Protein AF-G7N1M1-F1 (afdb_monomer_lite)

Structure (mmCIF, N/CA/C/O backbone):
data_AF-G7N1M1-F1
#
_entry.id   AF-G7N1M1-F1
#
loop_
_atom_site.group_PDB
_atom_site.id
_atom_site.type_symbol
_atom_site.label_atom_id
_atom_site.label_alt_id
_atom_site.label_comp_id
_atom_site.label_asym_id
_atom_site.label_entity_id
_atom_site.label_seq_id
_atom_site.pdbx_PDB_ins_code
_atom_site.Cartn_x
_atom_site.Cartn_y
_atom_site.Cartn_z
_atom_site.occupancy
_atom_site.B_iso_or_equiv
_atom_site.auth_seq_id
_atom_site.auth_comp_id
_atom_site.auth_asym_id
_atom_site.auth_atom_id
_atom_site.pdbx_PDB_model_num
ATOM 1 N N . MET A 1 1 ? -4.119 -8.908 -25.729 1.00 36.69 1 MET A N 1
ATOM 2 C CA . MET A 1 1 ? -4.572 -8.662 -24.339 1.00 36.69 1 MET A CA 1
ATOM 3 C C . MET A 1 1 ? -5.965 -9.251 -24.218 1.00 36.69 1 MET A C 1
ATOM 5 O O . MET A 1 1 ? -6.882 -8.694 -24.804 1.00 36.69 1 MET A O 1
ATOM 9 N N . ALA A 1 2 ? -6.117 -10.413 -23.579 1.00 42.50 2 ALA A N 1
ATOM 10 C CA . ALA A 1 2 ? -7.423 -11.057 -23.457 1.00 42.50 2 ALA A CA 1
ATOM 11 C C . ALA A 1 2 ? -8.364 -10.141 -22.660 1.00 42.50 2 ALA A C 1
ATOM 13 O O . ALA A 1 2 ? -8.084 -9.816 -21.502 1.00 42.50 2 ALA A O 1
ATOM 14 N N . LYS A 1 3 ? -9.442 -9.677 -23.299 1.00 45.31 3 LYS A N 1
ATOM 15 C CA . LYS A 1 3 ? -10.530 -8.966 -22.628 1.00 45.31 3 LYS A CA 1
ATOM 16 C C . LYS A 1 3 ? -11.279 -10.011 -21.800 1.00 45.31 3 LYS A C 1
ATOM 18 O O . LYS A 1 3 ? -12.170 -10.673 -22.308 1.00 45.31 3 LYS A O 1
ATOM 23 N N . GLY A 1 4 ? -10.821 -10.234 -20.568 1.00 48.41 4 GLY A N 1
ATOM 24 C CA . GLY A 1 4 ? -11.495 -11.131 -19.630 1.00 48.41 4 GLY A CA 1
ATOM 25 C C . GLY A 1 4 ? -12.932 -10.676 -19.384 1.00 48.41 4 GLY A C 1
ATOM 26 O O . GLY A 1 4 ? -13.207 -9.474 -19.432 1.00 48.41 4 GLY A O 1
ATOM 27 N N . ASP A 1 5 ? -13.817 -11.638 -19.129 1.00 47.72 5 ASP A N 1
ATOM 28 C CA . ASP A 1 5 ? -15.258 -11.432 -19.007 1.00 47.72 5 ASP A CA 1
ATOM 29 C C . ASP A 1 5 ? -15.599 -10.226 -18.120 1.00 47.72 5 ASP A C 1
ATOM 31 O O . ASP A 1 5 ? -15.178 -10.176 -16.956 1.00 47.72 5 ASP A O 1
ATOM 35 N N . PRO A 1 6 ? -16.395 -9.258 -18.612 1.00 62.62 6 PRO A N 1
ATOM 36 C CA . PRO A 1 6 ? -16.751 -8.058 -17.855 1.00 62.62 6 PRO A CA 1
ATOM 37 C C . PRO A 1 6 ? -17.553 -8.370 -16.580 1.00 62.62 6 PRO A C 1
ATOM 39 O O . PRO A 1 6 ? -17.609 -7.539 -15.676 1.00 62.62 6 PRO A O 1
ATOM 42 N N . LYS A 1 7 ? -18.126 -9.579 -16.481 1.00 61.50 7 LYS A N 1
ATOM 43 C CA . LYS A 1 7 ? -18.869 -10.078 -15.315 1.00 61.50 7 LYS A CA 1
ATOM 44 C C . LYS A 1 7 ? -17.976 -10.750 -14.260 1.00 61.50 7 LYS A C 1
ATOM 46 O O . LYS A 1 7 ? -18.443 -11.031 -13.159 1.00 61.50 7 LYS A O 1
ATOM 51 N N . LYS A 1 8 ? -16.690 -10.997 -14.552 1.00 55.78 8 LYS A N 1
ATOM 52 C CA . LYS A 1 8 ? -15.763 -11.600 -13.586 1.00 55.78 8 LYS A CA 1
ATOM 53 C C . LYS A 1 8 ? -15.362 -10.558 -12.534 1.00 55.78 8 LYS A C 1
ATOM 55 O O . LYS A 1 8 ? -14.863 -9.487 -12.900 1.00 55.78 8 LYS A O 1
ATOM 60 N N . PRO A 1 9 ? -15.521 -10.837 -11.226 1.00 57.94 9 PRO A N 1
ATOM 61 C CA . PRO A 1 9 ? -15.102 -9.901 -10.196 1.00 57.94 9 PRO A CA 1
ATOM 62 C C . PRO A 1 9 ? -13.591 -9.683 -10.307 1.00 57.94 9 PRO A C 1
ATOM 64 O O . PRO A 1 9 ? -12.795 -10.617 -10.188 1.00 57.94 9 PRO A O 1
ATOM 67 N N . LYS A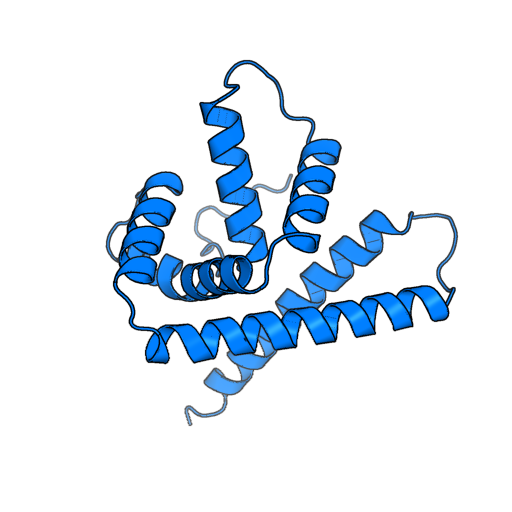 1 10 ? -13.184 -8.434 -10.558 1.00 60.97 10 LYS A N 1
ATOM 68 C CA . LYS A 1 10 ? -11.771 -8.041 -10.509 1.00 60.97 10 LYS A CA 1
ATOM 69 C C . LYS A 1 10 ? -11.257 -8.373 -9.106 1.00 60.97 10 LYS A C 1
ATOM 71 O O . LYS A 1 10 ? -11.768 -7.828 -8.128 1.00 60.97 10 LYS A O 1
ATOM 76 N N . GLY A 1 11 ? -10.290 -9.289 -9.027 1.00 64.31 11 GLY A N 1
ATOM 77 C CA . GLY A 1 11 ? -9.728 -9.769 -7.765 1.00 64.31 11 GLY A CA 1
ATOM 78 C C . GLY A 1 11 ? -9.172 -8.641 -6.892 1.00 64.31 11 GLY A C 1
ATOM 79 O O . GLY A 1 11 ? -8.926 -7.525 -7.362 1.00 64.31 11 GLY A O 1
ATOM 80 N N . LYS A 1 12 ? -8.972 -8.933 -5.601 1.00 67.31 12 LYS A N 1
ATOM 81 C CA . LYS A 1 12 ? -8.396 -7.975 -4.648 1.00 67.31 12 LYS A CA 1
ATOM 82 C C . LYS A 1 12 ? -7.008 -7.559 -5.141 1.00 67.31 12 LYS A C 1
ATOM 84 O O . LYS A 1 12 ? -6.149 -8.402 -5.381 1.00 67.31 12 LYS A O 1
ATOM 89 N N . MET A 1 13 ? -6.804 -6.260 -5.340 1.00 76.94 13 MET A N 1
ATOM 90 C CA . MET A 1 13 ? -5.509 -5.741 -5.774 1.00 76.94 13 MET A CA 1
ATOM 91 C C . MET A 1 13 ? -4.526 -5.757 -4.604 1.00 76.94 13 MET A C 1
ATOM 93 O O . MET A 1 13 ? -4.822 -5.198 -3.552 1.00 76.94 13 MET A O 1
ATOM 97 N N . SER A 1 14 ? -3.346 -6.343 -4.819 1.00 84.62 14 SER A N 1
ATOM 98 C CA . SER A 1 14 ? -2.205 -6.234 -3.900 1.00 84.62 14 SER A CA 1
ATOM 99 C C . SER A 1 14 ? -1.787 -4.768 -3.699 1.00 84.62 14 SER A C 1
ATOM 101 O O . SER A 1 14 ? -2.005 -3.931 -4.580 1.00 84.62 14 SER A O 1
ATOM 103 N N . ALA A 1 15 ? -1.134 -4.466 -2.573 1.00 84.56 15 ALA A N 1
ATOM 104 C CA . ALA A 1 15 ? -0.574 -3.149 -2.264 1.00 84.56 15 ALA A CA 1
ATOM 105 C C . ALA A 1 15 ? 0.308 -2.602 -3.401 1.00 84.56 15 ALA A C 1
ATOM 107 O O . ALA A 1 15 ? 0.157 -1.448 -3.804 1.00 84.56 15 ALA A O 1
ATOM 108 N N . TYR A 1 16 ? 1.146 -3.457 -4.002 1.00 83.38 16 TYR A N 1
ATOM 109 C CA . TYR A 1 16 ? 1.961 -3.081 -5.160 1.00 83.38 16 TYR A CA 1
ATOM 110 C C . TYR A 1 16 ? 1.112 -2.805 -6.409 1.00 83.38 16 TYR A C 1
ATOM 112 O O . TYR A 1 16 ? 1.339 -1.832 -7.123 1.00 83.38 16 TYR A O 1
ATOM 120 N N . ALA A 1 17 ? 0.098 -3.633 -6.676 1.00 84.62 17 ALA A N 1
ATOM 121 C CA . ALA A 1 17 ? -0.788 -3.437 -7.823 1.00 84.62 17 ALA A CA 1
ATOM 122 C C . ALA A 1 17 ? -1.588 -2.130 -7.705 1.00 84.62 17 ALA A C 1
ATOM 124 O O . ALA A 1 17 ? -1.810 -1.453 -8.710 1.00 84.62 17 ALA A O 1
ATOM 125 N N . PHE A 1 18 ? -1.995 -1.765 -6.487 1.00 84.75 18 PHE A N 1
ATOM 126 C CA . PHE A 1 18 ? -2.629 -0.482 -6.199 1.00 84.75 18 PHE A CA 1
ATOM 127 C C . PHE A 1 18 ? -1.663 0.679 -6.433 1.00 84.75 18 PHE A C 1
ATOM 129 O O . PHE A 1 18 ? -2.001 1.581 -7.193 1.00 84.75 18 PHE A O 1
ATOM 136 N N . PHE A 1 19 ? -0.441 0.596 -5.906 1.00 86.69 19 PHE A N 1
ATOM 137 C CA . PHE A 1 19 ? 0.605 1.595 -6.129 1.00 86.69 19 PHE A CA 1
ATOM 138 C C . PHE A 1 19 ? 0.905 1.837 -7.618 1.00 86.69 19 PHE A C 1
ATOM 140 O O . PHE A 1 19 ? 0.928 2.974 -8.087 1.00 86.69 19 PHE A O 1
ATOM 147 N N . VAL A 1 20 ? 1.074 0.768 -8.402 1.00 85.75 20 VAL A N 1
ATOM 148 C CA . VAL A 1 20 ? 1.304 0.883 -9.850 1.00 85.75 20 VAL A CA 1
ATOM 149 C C . VAL A 1 20 ? 0.118 1.572 -10.527 1.00 85.75 20 VAL A C 1
ATOM 151 O O . VAL A 1 20 ? 0.311 2.395 -11.416 1.00 85.75 20 VAL A O 1
ATOM 154 N N . GLN A 1 21 ? -1.113 1.265 -10.115 1.00 83.56 21 GLN A N 1
ATOM 155 C CA . GLN A 1 21 ? -2.316 1.870 -10.687 1.00 83.56 21 GLN A CA 1
ATOM 156 C C . GLN A 1 21 ? -2.438 3.358 -10.324 1.00 83.56 21 GLN A C 1
ATOM 158 O O . GLN A 1 21 ? -2.747 4.156 -11.206 1.00 83.56 21 GLN 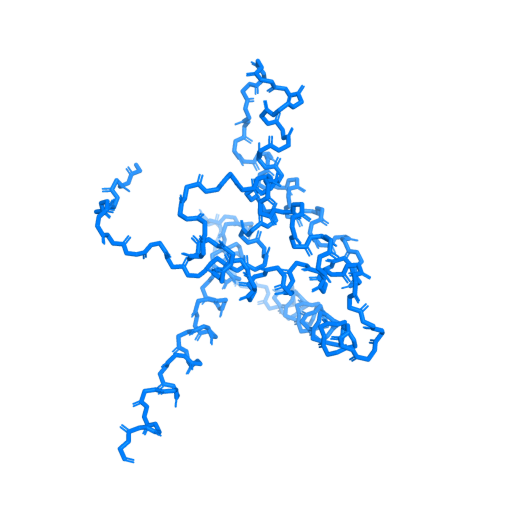A O 1
ATOM 163 N N . THR A 1 22 ? -2.104 3.747 -9.088 1.00 84.94 22 THR A N 1
ATOM 164 C CA . THR A 1 22 ? -2.050 5.160 -8.682 1.00 84.94 22 THR A CA 1
ATOM 165 C C . THR A 1 22 ? -0.965 5.924 -9.436 1.00 84.94 22 THR A C 1
ATOM 167 O O . THR A 1 22 ? -1.233 7.007 -9.943 1.00 84.94 22 THR A O 1
ATOM 170 N N . CYS A 1 23 ? 0.226 5.342 -9.624 1.00 85.50 23 CYS A N 1
ATOM 171 C CA . CYS A 1 23 ? 1.288 5.982 -10.405 1.00 85.50 23 CYS A CA 1
ATOM 172 C C . CYS A 1 23 ? 0.898 6.186 -11.877 1.00 85.50 23 CYS A C 1
ATOM 174 O O . CYS A 1 23 ? 1.309 7.171 -12.486 1.00 85.50 23 CYS A O 1
ATOM 176 N N . ARG A 1 24 ? 0.108 5.273 -12.462 1.00 83.00 24 ARG A N 1
ATOM 177 C CA . ARG A 1 24 ? -0.381 5.416 -13.846 1.00 83.00 24 ARG A CA 1
ATOM 178 C C . ARG A 1 24 ? -1.345 6.583 -13.974 1.00 83.00 24 ARG A C 1
ATOM 180 O O . ARG A 1 24 ? -1.256 7.332 -14.938 1.00 83.00 24 ARG A O 1
ATOM 187 N N . GLU A 1 25 ? -2.247 6.728 -13.014 1.00 83.50 25 GLU A N 1
ATOM 188 C CA . GLU A 1 25 ? -3.235 7.809 -12.995 1.00 83.50 25 GLU A CA 1
ATOM 189 C C . GLU A 1 25 ? -2.581 9.166 -12.762 1.00 83.50 25 GLU A C 1
ATOM 191 O O . GLU A 1 25 ? -2.897 10.121 -13.465 1.00 83.50 25 GLU A O 1
ATOM 196 N N . GLU A 1 26 ? -1.604 9.245 -11.855 1.00 83.50 26 GLU A N 1
ATOM 197 C CA . GLU A 1 26 ? -0.811 10.463 -11.681 1.00 83.50 26 GLU A CA 1
ATOM 198 C C . GLU A 1 26 ? -0.068 10.849 -12.960 1.00 83.50 26 GLU A C 1
ATOM 200 O O . GLU A 1 26 ? -0.061 12.021 -13.332 1.00 83.50 26 GLU A O 1
ATOM 205 N N . HIS A 1 27 ? 0.532 9.878 -13.653 1.00 82.31 27 HIS A N 1
ATOM 206 C CA . HIS A 1 27 ? 1.220 10.150 -14.910 1.00 82.31 27 HIS A CA 1
ATOM 207 C C . HIS A 1 27 ? 0.249 10.593 -16.005 1.00 82.31 27 HIS A C 1
ATOM 209 O O . HIS A 1 27 ? 0.559 11.518 -16.742 1.00 82.31 27 HIS A O 1
ATOM 215 N N . LYS A 1 28 ? -0.933 9.974 -16.096 1.00 82.50 28 LYS A N 1
ATOM 216 C CA . LYS A 1 28 ? -1.970 10.373 -17.055 1.00 82.50 28 LYS A CA 1
ATOM 217 C C . LYS A 1 28 ? -2.504 11.779 -16.765 1.00 82.50 28 LYS A C 1
ATOM 219 O O . LYS A 1 28 ? -2.833 12.505 -17.691 1.00 82.50 28 LYS A O 1
ATOM 224 N N . LYS A 1 29 ? -2.573 12.169 -15.488 1.00 82.94 29 LYS A N 1
ATOM 225 C CA . LYS A 1 29 ? -3.009 13.506 -15.073 1.00 82.94 29 LYS A CA 1
ATOM 226 C C . LYS A 1 29 ? -1.945 14.579 -15.323 1.00 82.94 29 LYS A C 1
ATOM 228 O O . LYS A 1 29 ? -2.296 15.681 -15.717 1.00 82.94 29 LYS A O 1
ATOM 233 N N . LYS A 1 30 ? -0.668 14.272 -15.071 1.00 81.62 30 LYS A N 1
ATOM 234 C CA . LYS A 1 30 ? 0.450 15.218 -15.249 1.00 81.62 30 LYS A CA 1
ATOM 235 C C . LYS A 1 30 ? 0.918 15.318 -16.698 1.00 81.62 30 LYS A C 1
ATOM 237 O O . LYS A 1 30 ? 1.311 16.390 -17.124 1.00 81.62 30 LYS A O 1
ATOM 242 N N . ASN A 1 31 ? 0.856 14.213 -17.435 1.00 78.75 31 ASN A N 1
ATOM 243 C CA . ASN A 1 31 ? 1.300 14.118 -18.820 1.00 78.75 31 ASN A CA 1
ATOM 244 C C . ASN A 1 31 ? 0.216 13.428 -19.667 1.00 78.75 31 ASN A C 1
ATOM 246 O O . ASN A 1 31 ? 0.387 12.268 -20.051 1.00 78.75 31 ASN A O 1
ATOM 250 N N . PRO A 1 32 ? -0.922 14.098 -19.925 1.00 74.62 32 PRO A N 1
ATOM 251 C CA . PRO A 1 32 ? -2.000 13.526 -20.731 1.00 74.62 32 PRO A CA 1
ATOM 252 C C . PRO A 1 32 ? -1.592 13.278 -22.193 1.00 74.62 32 PRO A C 1
ATOM 254 O O . PRO A 1 32 ? -2.132 12.370 -22.817 1.00 74.62 32 PRO A O 1
ATOM 257 N N . GLU A 1 33 ? -0.617 14.034 -22.708 1.00 75.56 33 GLU A N 1
ATOM 258 C CA . GLU A 1 33 ? -0.133 13.951 -24.095 1.00 75.56 33 GLU A CA 1
ATOM 259 C C . GLU A 1 33 ? 1.037 12.967 -24.290 1.00 75.56 33 GLU A C 1
ATOM 261 O O . GLU A 1 33 ? 1.251 12.439 -25.379 1.00 75.56 33 GLU A O 1
ATOM 266 N N . VAL A 1 34 ? 1.791 12.662 -23.227 1.00 76.75 34 VAL A N 1
ATOM 267 C CA . VAL A 1 34 ? 2.967 11.785 -23.324 1.00 76.75 34 VAL A CA 1
ATOM 268 C C . VAL A 1 34 ? 2.537 10.329 -23.216 1.00 76.75 34 VAL A C 1
ATOM 270 O O . VAL A 1 34 ? 2.106 9.853 -22.159 1.00 76.75 34 VAL A O 1
ATOM 273 N N . SER A 1 35 ? 2.715 9.584 -24.306 1.00 67.88 35 SER A N 1
ATOM 274 C CA . SER A 1 35 ? 2.506 8.139 -24.295 1.00 67.88 35 SER A CA 1
ATOM 275 C C . SER A 1 35 ? 3.464 7.462 -23.303 1.00 67.88 35 SER A C 1
ATOM 277 O O . SER A 1 35 ? 4.680 7.651 -23.324 1.00 67.88 35 SER A O 1
ATOM 279 N N . VAL A 1 36 ? 2.913 6.674 -22.378 1.00 66.88 36 VAL A N 1
ATOM 280 C CA . VAL A 1 36 ? 3.714 5.943 -21.389 1.00 66.88 36 VAL A CA 1
ATOM 281 C C . VAL A 1 36 ? 4.277 4.662 -21.993 1.00 66.88 36 VAL A C 1
ATOM 283 O O . VAL A 1 36 ? 3.534 3.716 -22.261 1.00 66.88 36 VAL A O 1
ATOM 286 N N . ASN A 1 37 ? 5.602 4.566 -22.124 1.00 81.44 37 ASN A N 1
ATOM 287 C CA . ASN A 1 37 ? 6.240 3.289 -22.429 1.00 81.44 37 ASN A CA 1
ATOM 288 C C . ASN A 1 37 ? 6.069 2.334 -21.232 1.00 81.44 37 ASN A C 1
ATOM 290 O O . ASN A 1 37 ? 6.636 2.541 -20.155 1.00 81.44 37 ASN A O 1
ATOM 294 N N . PHE A 1 38 ? 5.273 1.273 -21.408 1.00 74.88 38 PHE A N 1
ATOM 295 C CA . PHE A 1 38 ? 4.930 0.345 -20.328 1.00 74.88 38 PHE A CA 1
ATOM 296 C C . PHE A 1 38 ? 6.163 -0.297 -19.687 1.00 74.88 38 PHE A C 1
ATOM 298 O O . PHE A 1 38 ? 6.165 -0.492 -18.473 1.00 74.88 38 PHE A O 1
ATOM 305 N N . ALA A 1 39 ? 7.203 -0.614 -20.466 1.00 77.56 39 ALA A N 1
ATOM 306 C CA . ALA A 1 39 ? 8.415 -1.246 -19.952 1.00 77.56 39 ALA A CA 1
ATOM 307 C C . ALA A 1 39 ? 9.185 -0.309 -19.010 1.00 77.56 39 ALA A C 1
ATOM 309 O O . ALA A 1 39 ? 9.592 -0.724 -17.921 1.00 77.56 39 ALA A O 1
ATOM 310 N N . GLU A 1 40 ? 9.318 0.958 -19.396 1.00 78.88 40 GLU A N 1
ATOM 311 C CA . GLU A 1 40 ? 9.975 1.990 -18.593 1.00 78.88 40 GLU A CA 1
ATOM 312 C C . GLU A 1 40 ? 9.161 2.350 -17.358 1.00 78.88 40 GLU A C 1
ATOM 314 O O . GLU A 1 40 ? 9.680 2.350 -16.242 1.00 78.88 40 GLU A O 1
ATOM 319 N N . PHE A 1 41 ? 7.854 2.544 -17.524 1.00 81.81 41 PHE A N 1
ATOM 320 C CA . PHE A 1 41 ? 6.947 2.828 -16.419 1.00 81.81 41 PHE A CA 1
ATOM 321 C C . PHE A 1 41 ? 6.968 1.709 -15.365 1.00 81.81 41 PHE A C 1
ATOM 323 O O . PHE A 1 41 ? 7.026 1.945 -14.157 1.00 81.81 41 PHE A O 1
ATOM 330 N N . SER A 1 42 ? 6.969 0.464 -15.836 1.00 78.88 42 SER A N 1
ATOM 331 C CA . SER A 1 42 ? 7.078 -0.749 -15.032 1.00 78.88 42 SER A CA 1
ATOM 332 C C . SER A 1 42 ? 8.389 -0.818 -14.238 1.00 78.88 42 SER A C 1
ATOM 334 O O . SER A 1 42 ? 8.360 -1.164 -13.049 1.00 78.88 42 SER A O 1
ATOM 336 N N . LYS A 1 43 ? 9.527 -0.493 -14.875 1.00 80.50 43 LYS A N 1
ATOM 337 C CA . LYS A 1 43 ? 10.839 -0.405 -14.214 1.00 80.50 43 LYS A CA 1
ATOM 338 C C . LYS A 1 43 ? 10.835 0.704 -13.163 1.00 80.50 43 LYS A C 1
ATOM 340 O O . LYS A 1 43 ? 11.122 0.424 -12.004 1.00 80.50 43 LYS A O 1
ATOM 345 N N . LYS A 1 44 ? 10.380 1.908 -13.523 1.00 81.88 44 LYS A N 1
ATOM 346 C CA . LYS A 1 44 ? 10.324 3.078 -12.634 1.00 81.88 44 LYS A CA 1
ATOM 347 C C . LYS A 1 44 ? 9.445 2.845 -11.403 1.00 81.88 44 LYS A C 1
ATOM 349 O O . LYS A 1 44 ? 9.851 3.159 -10.288 1.00 81.88 44 LYS A O 1
ATOM 354 N N . CYS A 1 45 ? 8.277 2.219 -11.569 1.00 82.69 45 CYS A N 1
ATOM 355 C CA . CYS A 1 45 ? 7.431 1.829 -10.438 1.00 82.69 45 CYS A CA 1
ATOM 356 C C . CYS A 1 45 ? 8.095 0.769 -9.556 1.00 82.69 45 CYS A C 1
ATOM 358 O O . CYS A 1 45 ? 7.967 0.815 -8.337 1.00 82.69 45 CYS A O 1
ATOM 360 N N . SER A 1 46 ? 8.784 -0.209 -10.148 1.00 80.44 46 SER A N 1
ATOM 361 C CA . SER A 1 46 ? 9.489 -1.223 -9.362 1.00 80.44 46 SER A CA 1
ATOM 362 C C . SER A 1 46 ? 10.633 -0.619 -8.554 1.00 80.44 46 SER A C 1
ATOM 364 O O . SER A 1 46 ? 10.780 -0.980 -7.393 1.00 80.44 46 SER A O 1
ATOM 366 N N . GLU A 1 47 ? 11.419 0.277 -9.148 1.00 82.06 47 GLU A N 1
ATOM 367 C CA . GLU A 1 47 ? 12.519 0.973 -8.476 1.00 82.06 47 GLU A CA 1
ATOM 368 C C . GLU A 1 47 ? 11.993 1.800 -7.303 1.00 82.06 47 GLU A C 1
ATOM 370 O O . GLU A 1 47 ? 12.408 1.606 -6.164 1.00 82.06 47 GLU A O 1
ATOM 375 N N . ARG A 1 48 ? 10.977 2.633 -7.569 1.00 81.56 48 ARG A N 1
ATOM 376 C CA . ARG A 1 48 ? 10.329 3.464 -6.552 1.00 81.56 48 ARG A CA 1
ATOM 377 C C . ARG A 1 48 ? 9.749 2.624 -5.422 1.00 81.56 48 ARG A C 1
ATOM 379 O O . ARG A 1 48 ? 9.892 2.985 -4.265 1.00 81.56 48 ARG A O 1
ATOM 386 N N . TRP A 1 49 ? 9.121 1.489 -5.730 1.00 83.19 49 TRP A N 1
ATOM 387 C CA . TRP A 1 49 ? 8.613 0.585 -4.699 1.00 83.19 49 TRP A CA 1
ATOM 388 C C . TRP A 1 49 ? 9.738 -0.047 -3.874 1.00 83.19 49 TRP A C 1
ATOM 390 O O . TRP A 1 49 ? 9.582 -0.217 -2.670 1.00 83.19 49 TRP A O 1
ATOM 400 N N . LYS A 1 50 ? 10.883 -0.385 -4.478 1.00 80.12 50 LYS A N 1
ATOM 401 C CA . LYS A 1 50 ? 12.031 -0.934 -3.741 1.00 80.12 5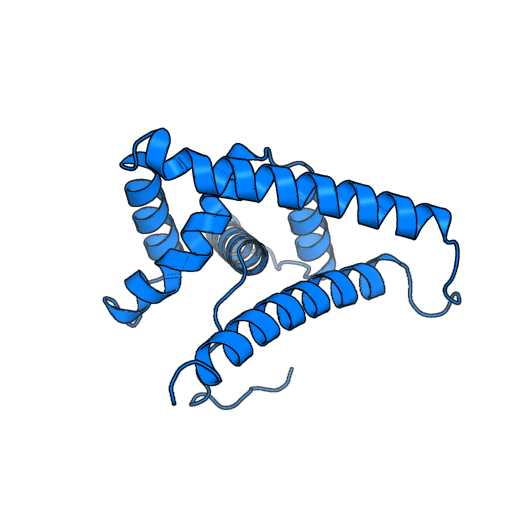0 LYS A CA 1
ATOM 402 C C . LYS A 1 50 ? 12.586 0.089 -2.753 1.00 80.12 50 LYS A C 1
ATOM 404 O O . LYS A 1 50 ? 12.694 -0.239 -1.572 1.00 80.12 50 LYS A O 1
ATOM 409 N N . THR A 1 51 ? 12.845 1.311 -3.212 1.00 81.19 51 THR A N 1
ATOM 410 C CA . THR A 1 51 ? 13.459 2.385 -2.413 1.00 81.19 51 THR A CA 1
ATOM 411 C C . THR A 1 51 ? 12.490 3.082 -1.458 1.00 81.19 51 THR A C 1
ATOM 413 O O . THR A 1 51 ? 12.927 3.769 -0.542 1.00 81.19 51 THR A O 1
ATOM 416 N N . MET A 1 52 ? 11.179 2.870 -1.610 1.00 79.81 52 MET A N 1
ATOM 417 C CA . MET A 1 52 ? 10.166 3.452 -0.732 1.00 79.81 52 MET A CA 1
ATOM 418 C C . MET A 1 52 ? 10.344 3.006 0.736 1.00 79.81 52 MET A C 1
ATOM 420 O O . MET A 1 52 ? 10.509 1.802 0.999 1.00 79.81 52 MET A O 1
ATOM 424 N N . PRO A 1 53 ? 10.256 3.936 1.705 1.00 82.69 53 PRO A N 1
ATOM 425 C CA . PRO A 1 53 ? 10.359 3.626 3.124 1.00 82.69 53 PRO A CA 1
ATOM 426 C C . PRO A 1 53 ? 9.240 2.687 3.589 1.00 82.69 53 PRO A C 1
ATOM 428 O O . PRO A 1 53 ? 8.115 2.700 3.083 1.00 82.69 53 PRO A O 1
ATOM 431 N N . GLY A 1 54 ? 9.537 1.873 4.607 1.00 78.94 54 GLY A N 1
ATOM 432 C CA . GLY A 1 54 ? 8.584 0.909 5.175 1.00 78.94 54 GLY A CA 1
ATOM 433 C C . GLY A 1 54 ? 7.281 1.554 5.662 1.00 78.94 54 GLY A C 1
ATOM 434 O O . GLY A 1 54 ? 6.213 0.972 5.492 1.00 78.94 54 GLY A O 1
ATOM 435 N N . LYS A 1 55 ? 7.357 2.789 6.179 1.00 79.00 55 LYS A N 1
ATOM 436 C CA . LYS A 1 55 ? 6.194 3.584 6.611 1.00 79.00 55 LYS A CA 1
ATOM 437 C C . LYS A 1 55 ? 5.266 3.991 5.458 1.00 79.00 55 LYS A C 1
ATOM 439 O O . LYS A 1 55 ? 4.062 4.101 5.648 1.00 79.00 55 LYS A O 1
ATOM 444 N N . GLU A 1 56 ? 5.789 4.205 4.253 1.00 82.62 56 GLU A N 1
ATOM 445 C CA . GLU A 1 56 ? 4.935 4.455 3.085 1.00 82.62 56 GLU A CA 1
ATOM 446 C C . GLU A 1 56 ? 4.355 3.143 2.548 1.00 82.62 56 GLU A C 1
ATOM 448 O O . GLU A 1 56 ? 3.170 3.068 2.224 1.00 82.62 56 GLU A O 1
ATOM 453 N N . LYS A 1 57 ? 5.150 2.066 2.539 1.00 84.88 57 LYS A N 1
ATOM 454 C CA . LYS A 1 57 ? 4.677 0.720 2.177 1.00 84.88 57 LYS A CA 1
ATOM 455 C C . LYS A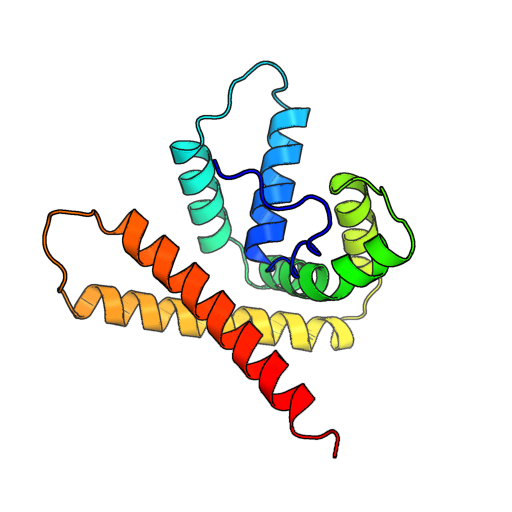 1 57 ? 3.535 0.246 3.081 1.00 84.88 57 LYS A C 1
ATOM 457 O O . LYS A 1 57 ? 2.590 -0.362 2.578 1.00 84.88 57 LYS A O 1
ATOM 462 N N . SER A 1 58 ? 3.577 0.546 4.381 1.00 87.81 58 SER A N 1
ATOM 463 C CA . SER A 1 58 ? 2.509 0.184 5.322 1.00 87.81 58 SER A CA 1
ATOM 464 C C . SER A 1 58 ? 1.183 0.869 5.002 1.00 87.81 58 SER A C 1
ATOM 466 O O . SER A 1 58 ? 0.143 0.209 5.034 1.00 87.81 58 SER A O 1
ATOM 468 N N . LYS A 1 59 ? 1.213 2.136 4.569 1.00 88.50 59 LYS A N 1
ATOM 469 C CA . LYS A 1 59 ? 0.029 2.829 4.045 1.00 88.50 59 LYS A CA 1
ATOM 470 C C . LYS A 1 59 ? -0.563 2.085 2.847 1.00 88.50 59 LYS A C 1
ATOM 472 O O . LYS A 1 59 ? -1.770 1.878 2.792 1.00 88.50 59 LYS A O 1
ATOM 477 N N . PHE A 1 60 ? 0.261 1.619 1.904 1.00 86.81 60 PHE A N 1
ATOM 478 C CA . PHE A 1 60 ? -0.230 0.842 0.757 1.00 86.81 60 PHE A CA 1
ATOM 479 C C . PHE A 1 60 ? -0.778 -0.543 1.148 1.00 86.81 60 PHE A C 1
ATOM 481 O O . PHE A 1 60 ? -1.726 -1.014 0.513 1.00 86.81 60 PHE A O 1
ATOM 488 N N . LEU A 1 61 ? -0.238 -1.182 2.194 1.00 87.50 61 LEU A N 1
ATOM 489 C CA . LEU A 1 61 ? -0.803 -2.415 2.761 1.00 87.50 61 LEU A CA 1
ATOM 490 C C . LEU A 1 61 ? -2.203 -2.168 3.328 1.00 87.50 61 LEU A C 1
ATOM 492 O O . LEU A 1 61 ? -3.139 -2.865 2.939 1.00 87.50 61 LEU A O 1
ATOM 496 N N . PHE A 1 62 ? -2.368 -1.131 4.152 1.00 90.38 62 PHE A N 1
ATOM 497 C CA . PHE A 1 62 ? -3.679 -0.700 4.640 1.00 90.38 62 PHE A CA 1
ATOM 498 C C . PHE A 1 62 ? -4.640 -0.400 3.481 1.00 90.38 62 PHE A C 1
ATOM 500 O O . PHE A 1 62 ? -5.752 -0.930 3.425 1.00 90.38 62 PHE A O 1
ATOM 507 N N . CYS A 1 63 ? -4.184 0.363 2.482 1.00 87.56 63 CYS A N 1
ATOM 508 C CA . CYS A 1 63 ? -4.973 0.667 1.294 1.00 87.56 63 CYS A CA 1
ATOM 509 C C . CYS A 1 63 ? -5.482 -0.601 0.596 1.00 87.56 63 CYS A C 1
ATOM 511 O O . CYS A 1 63 ? -6.632 -0.636 0.170 1.00 87.56 63 CYS A O 1
ATOM 513 N N . SER A 1 64 ? -4.668 -1.655 0.495 1.00 84.25 64 SER A N 1
ATOM 514 C CA . SER A 1 64 ? -5.077 -2.905 -0.160 1.00 84.25 64 SER A CA 1
ATOM 515 C C . SER A 1 64 ? -6.241 -3.615 0.548 1.00 84.25 64 SER A C 1
ATOM 517 O O . SER A 1 64 ? -7.101 -4.197 -0.120 1.00 84.25 64 SER A O 1
ATOM 519 N N . GLU A 1 65 ? -6.329 -3.503 1.876 1.00 86.75 65 GLU A N 1
ATOM 520 C CA . GLU A 1 65 ? -7.386 -4.124 2.682 1.00 86.75 65 GLU A CA 1
ATOM 521 C C . GLU A 1 65 ? -8.685 -3.303 2.690 1.00 86.75 65 GLU A C 1
ATOM 523 O O . GLU A 1 65 ? -9.782 -3.868 2.649 1.00 86.75 65 GLU A O 1
ATOM 528 N N . PHE A 1 66 ? -8.586 -1.970 2.689 1.00 87.06 66 PHE A N 1
ATOM 529 C CA . PHE A 1 66 ? -9.741 -1.070 2.816 1.00 87.06 66 PHE A CA 1
ATOM 530 C C . PHE A 1 66 ? -10.294 -0.567 1.473 1.00 87.06 66 PHE A C 1
ATOM 532 O O . PHE A 1 66 ? -11.479 -0.245 1.366 1.00 87.06 66 PHE A O 1
ATOM 539 N N . ARG A 1 67 ? -9.499 -0.595 0.397 1.00 86.44 67 ARG A N 1
ATOM 540 C CA . ARG A 1 67 ? -9.938 -0.297 -0.979 1.00 86.44 67 ARG A CA 1
ATOM 541 C C . ARG A 1 67 ? -11.167 -1.088 -1.450 1.00 86.44 67 ARG A C 1
ATOM 543 O O . ARG A 1 67 ? -12.011 -0.478 -2.114 1.00 86.44 67 ARG A O 1
ATOM 550 N N . PRO A 1 68 ? -11.308 -2.410 -1.207 1.00 85.88 68 PRO A N 1
ATOM 551 C CA . PRO A 1 68 ? -12.534 -3.115 -1.574 1.00 85.88 68 PRO A CA 1
ATOM 552 C C . PRO A 1 68 ? -13.750 -2.585 -0.807 1.00 85.88 68 PRO A C 1
ATOM 554 O O . PRO A 1 68 ? -14.794 -2.429 -1.425 1.00 85.88 68 PRO A O 1
ATOM 557 N N . LYS A 1 69 ? -13.608 -2.215 0.475 1.00 87.81 69 LYS A N 1
ATOM 558 C CA . LYS A 1 69 ? -14.708 -1.652 1.278 1.00 87.81 69 LYS A CA 1
ATOM 559 C C . LYS A 1 69 ? -15.216 -0.337 0.679 1.00 87.81 69 LYS A C 1
ATOM 561 O O . LYS A 1 69 ? -16.397 -0.221 0.379 1.00 87.81 69 LYS A O 1
ATOM 566 N N . ILE A 1 70 ? -14.314 0.606 0.390 1.00 87.81 70 ILE A N 1
ATOM 567 C CA . ILE A 1 70 ? -14.682 1.918 -0.180 1.00 87.81 70 ILE A CA 1
ATOM 568 C C . ILE A 1 70 ? -15.354 1.773 -1.545 1.00 87.81 70 ILE A C 1
ATOM 570 O O . ILE A 1 70 ? -16.340 2.456 -1.820 1.00 87.81 70 ILE A O 1
ATOM 574 N N . LYS A 1 71 ? -14.829 0.885 -2.400 1.00 84.88 71 LYS A N 1
ATOM 575 C CA . LYS A 1 71 ? -15.409 0.639 -3.725 1.00 84.88 71 LYS A CA 1
ATOM 576 C C . LYS A 1 71 ? -16.766 -0.061 -3.642 1.00 84.88 71 LYS A C 1
ATOM 578 O O . LYS A 1 71 ? -17.602 0.205 -4.496 1.00 84.88 71 LYS A O 1
ATOM 583 N N . SER A 1 72 ? -16.985 -0.935 -2.661 1.00 85.19 72 SER A N 1
ATOM 584 C CA . SER A 1 72 ? -18.299 -1.547 -2.450 1.00 85.19 72 SER A CA 1
ATOM 585 C C . SER A 1 72 ? -19.340 -0.517 -2.017 1.00 85.19 72 SER A C 1
ATOM 587 O O . SER A 1 72 ? -20.458 -0.563 -2.507 1.00 85.19 72 SER A O 1
ATOM 589 N N . THR A 1 73 ? -18.972 0.439 -1.160 1.00 88.69 73 THR A N 1
ATOM 590 C CA . THR A 1 73 ? -19.876 1.526 -0.741 1.00 88.69 73 THR A CA 1
ATOM 591 C C . THR A 1 73 ? -20.099 2.566 -1.841 1.00 88.69 73 THR A C 1
ATOM 593 O O . THR A 1 73 ? -21.158 3.172 -1.904 1.00 88.69 73 THR A O 1
ATOM 596 N N . ASN A 1 74 ? -19.109 2.787 -2.710 1.00 85.19 74 ASN A N 1
ATOM 597 C CA . ASN A 1 74 ? -19.172 3.778 -3.787 1.00 85.19 74 ASN A CA 1
ATOM 598 C C . ASN A 1 74 ? -18.829 3.103 -5.124 1.00 85.19 74 ASN A C 1
ATOM 600 O O . ASN A 1 74 ? -17.715 3.278 -5.637 1.00 85.19 74 ASN A O 1
ATOM 604 N N . PRO A 1 75 ? -19.726 2.276 -5.687 1.00 84.94 75 PRO A N 1
ATOM 605 C CA . PRO A 1 75 ? -19.472 1.647 -6.973 1.00 84.94 75 PRO A CA 1
ATOM 606 C C . PRO A 1 75 ? -19.290 2.735 -8.042 1.00 84.94 75 PRO A C 1
ATOM 608 O O . PRO A 1 75 ? -20.155 3.575 -8.239 1.00 84.94 75 PRO A O 1
ATOM 611 N N . GLY A 1 76 ? -18.135 2.744 -8.713 1.00 82.88 76 GLY A N 1
ATOM 612 C CA . GLY A 1 76 ? -17.802 3.751 -9.733 1.00 82.88 76 GLY A CA 1
ATOM 613 C C . GLY A 1 76 ? -16.868 4.871 -9.269 1.00 82.88 76 GLY A C 1
ATOM 614 O O . GLY A 1 76 ? -16.392 5.628 -10.109 1.00 82.88 76 GLY A O 1
ATOM 615 N N . ILE A 1 77 ? -16.520 4.937 -7.976 1.00 85.50 77 ILE A N 1
ATOM 616 C CA . ILE A 1 77 ? -15.518 5.892 -7.482 1.00 85.50 77 ILE A CA 1
ATOM 617 C C . ILE A 1 77 ? -14.185 5.750 -8.238 1.00 85.50 77 ILE A C 1
ATOM 619 O O . ILE A 1 77 ? -13.694 4.635 -8.477 1.00 85.50 77 ILE A O 1
ATOM 623 N N . SER A 1 78 ? -13.587 6.887 -8.602 1.00 85.50 78 SER A N 1
ATOM 624 C CA . SER A 1 78 ? -12.287 6.912 -9.267 1.00 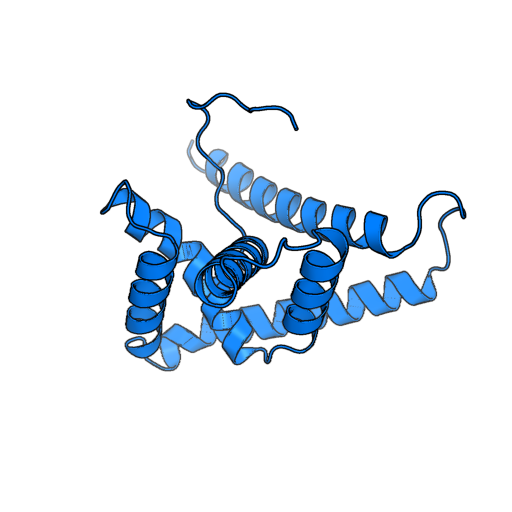85.50 78 SER A CA 1
ATOM 625 C C . SER A 1 78 ? -11.198 6.373 -8.335 1.00 85.50 78 SER A C 1
ATOM 627 O O . SER A 1 78 ? -11.263 6.491 -7.111 1.00 85.50 78 SER A O 1
ATOM 629 N N . ILE A 1 79 ? -10.156 5.771 -8.901 1.00 83.69 79 ILE A N 1
ATOM 630 C CA . ILE A 1 79 ? -9.022 5.274 -8.111 1.00 83.69 79 ILE A CA 1
ATOM 631 C C . ILE A 1 79 ? -8.289 6.421 -7.394 1.00 83.69 79 ILE A C 1
ATOM 633 O O . ILE A 1 79 ? -7.810 6.217 -6.279 1.00 83.69 79 ILE A O 1
ATOM 637 N N . GLY A 1 80 ? -8.256 7.619 -7.989 1.00 85.31 80 GLY A N 1
ATOM 638 C CA . GLY A 1 80 ? -7.712 8.824 -7.367 1.00 85.31 80 GLY A CA 1
ATOM 639 C C . GLY A 1 80 ? -8.490 9.230 -6.115 1.00 85.31 80 GLY A C 1
ATOM 640 O O . GLY A 1 80 ? -7.883 9.497 -5.082 1.00 85.31 80 GLY A O 1
ATOM 641 N N . ASP A 1 81 ? -9.823 9.196 -6.158 1.00 88.25 81 ASP A N 1
ATOM 642 C CA . ASP A 1 81 ? -10.657 9.542 -4.999 1.00 88.25 81 ASP A CA 1
ATOM 643 C C . ASP A 1 81 ? -10.659 8.439 -3.933 1.00 88.25 81 ASP A C 1
ATOM 645 O O . ASP A 1 81 ? -10.683 8.730 -2.738 1.00 88.25 81 ASP A O 1
ATOM 649 N N . VAL A 1 82 ? -10.522 7.169 -4.333 1.00 88.12 82 VAL A N 1
ATOM 650 C CA . VAL A 1 82 ? -10.245 6.069 -3.391 1.00 88.12 82 VAL A CA 1
ATOM 651 C C . VAL A 1 82 ? -8.915 6.291 -2.678 1.00 88.12 82 VAL A C 1
ATOM 653 O O . VAL A 1 82 ? -8.840 6.108 -1.466 1.00 88.12 82 VAL A O 1
ATOM 656 N N . ALA A 1 83 ? -7.866 6.682 -3.409 1.00 87.06 83 ALA A N 1
ATOM 657 C CA . ALA A 1 83 ? -6.556 6.948 -2.827 1.00 87.06 83 ALA A CA 1
ATOM 658 C C . ALA A 1 83 ? -6.595 8.126 -1.839 1.00 87.06 83 ALA A C 1
ATOM 660 O O . ALA A 1 83 ? -5.970 8.030 -0.783 1.00 87.06 83 ALA A O 1
ATOM 661 N N . LYS A 1 84 ? -7.364 9.185 -2.137 1.00 89.25 84 LYS A N 1
ATOM 662 C CA . LYS A 1 84 ? -7.610 10.298 -1.204 1.00 89.25 84 LYS A CA 1
ATOM 663 C C . LYS A 1 84 ? -8.310 9.822 0.069 1.00 89.25 84 LYS A C 1
ATOM 665 O O . LYS A 1 84 ? -7.717 9.948 1.135 1.00 89.25 84 LYS A O 1
ATOM 670 N N . LYS A 1 85 ? -9.470 9.155 -0.049 1.00 90.69 85 LYS A N 1
ATOM 671 C CA . LYS A 1 85 ? -10.223 8.639 1.113 1.00 90.69 85 LYS A CA 1
ATOM 672 C C . LYS A 1 85 ? -9.387 7.702 1.984 1.00 90.69 85 LYS A C 1
ATOM 674 O O . LYS A 1 85 ? -9.426 7.790 3.205 1.00 90.69 85 LYS A O 1
ATOM 679 N N . LEU A 1 86 ? -8.603 6.809 1.375 1.00 90.88 86 LEU A N 1
ATOM 680 C CA . LEU A 1 86 ? -7.697 5.927 2.121 1.00 90.88 86 LEU A CA 1
ATOM 681 C C . LEU A 1 86 ? -6.555 6.693 2.789 1.00 90.88 86 LEU A C 1
ATOM 683 O O . LEU A 1 86 ? -6.116 6.306 3.867 1.00 90.88 86 LEU A O 1
ATOM 687 N N . GLY A 1 87 ? -6.065 7.757 2.152 1.00 90.00 87 GLY A N 1
ATOM 688 C CA . GLY A 1 87 ? -5.067 8.650 2.725 1.00 90.00 87 GLY A CA 1
ATOM 689 C C . GLY A 1 87 ? -5.582 9.373 3.964 1.00 90.00 87 GLY A C 1
ATOM 690 O O . GLY A 1 87 ? -4.881 9.390 4.970 1.00 90.00 87 GLY A O 1
ATOM 691 N N . GLU A 1 88 ? -6.804 9.896 3.904 1.00 91.44 88 GLU A N 1
ATOM 692 C CA . GLU A 1 88 ? -7.488 10.535 5.033 1.00 91.44 88 GLU A CA 1
ATOM 693 C C . GLU A 1 88 ? -7.732 9.538 6.168 1.00 91.44 88 GLU A C 1
ATOM 695 O O . GLU A 1 88 ? -7.327 9.791 7.299 1.00 91.44 88 GLU A O 1
ATOM 700 N N . MET A 1 89 ? -8.284 8.357 5.861 1.00 90.50 89 MET A N 1
ATOM 701 C CA . MET A 1 89 ? -8.470 7.289 6.851 1.00 90.50 89 MET A CA 1
ATOM 702 C C . MET A 1 89 ? -7.151 6.905 7.517 1.00 90.50 89 MET A C 1
ATOM 704 O O . MET A 1 89 ? -7.090 6.814 8.735 1.00 90.50 89 MET A O 1
ATOM 708 N N . TRP A 1 90 ? -6.084 6.723 6.735 1.00 89.75 90 TRP A N 1
ATOM 709 C CA . TRP A 1 90 ? -4.762 6.417 7.273 1.00 89.75 90 TRP A CA 1
ATOM 710 C C . TRP A 1 90 ? -4.236 7.532 8.176 1.00 89.75 90 TRP A C 1
ATOM 712 O O . TRP A 1 90 ? -3.661 7.238 9.215 1.00 89.75 90 TRP A O 1
ATOM 722 N N . ASN A 1 91 ? -4.414 8.801 7.810 1.00 89.44 91 ASN A N 1
ATOM 723 C CA . ASN A 1 91 ? -3.974 9.916 8.648 1.00 89.44 91 ASN A CA 1
ATOM 724 C C . ASN A 1 91 ? -4.732 9.954 9.981 1.00 89.44 91 ASN A C 1
ATOM 726 O O . ASN A 1 91 ? -4.093 10.196 11.001 1.00 89.44 91 ASN A O 1
ATOM 730 N N . ASN A 1 92 ? -6.023 9.613 9.971 1.00 91.69 92 ASN A N 1
ATOM 731 C CA . ASN A 1 92 ? -6.877 9.575 11.160 1.00 91.69 92 ASN A CA 1
ATOM 732 C C . ASN A 1 92 ? -6.623 8.374 12.088 1.00 91.69 92 ASN A C 1
ATOM 734 O O . ASN A 1 92 ? -7.002 8.439 13.253 1.00 91.69 92 ASN A O 1
ATOM 738 N N . LEU A 1 93 ? -5.997 7.289 11.611 1.00 88.81 93 LEU A N 1
ATOM 739 C CA . LEU A 1 93 ? -5.605 6.171 12.481 1.00 88.81 93 LEU A CA 1
ATOM 740 C C . LEU A 1 93 ? -4.549 6.616 13.498 1.00 88.81 93 LEU A C 1
ATOM 742 O O . LEU A 1 93 ? -3.624 7.364 13.161 1.00 88.81 93 LEU A O 1
ATOM 746 N N . ASN A 1 94 ? -4.622 6.087 14.716 1.00 90.62 94 ASN A N 1
ATOM 747 C CA . ASN A 1 94 ? -3.590 6.328 15.725 1.00 90.62 94 ASN A CA 1
ATOM 748 C C . ASN A 1 94 ? -2.333 5.462 15.478 1.00 90.62 94 ASN A C 1
ATOM 750 O O . ASN A 1 94 ? -2.330 4.542 14.652 1.00 90.62 94 ASN A O 1
ATOM 754 N N . ASP A 1 95 ? -1.233 5.756 16.180 1.00 87.00 95 ASP A N 1
ATOM 755 C CA . ASP A 1 95 ? 0.012 4.993 16.032 1.00 87.00 95 ASP A CA 1
ATOM 756 C C . ASP A 1 95 ? -0.170 3.505 16.344 1.00 87.00 95 ASP A C 1
ATOM 758 O O . ASP A 1 95 ? 0.377 2.676 15.622 1.00 87.00 95 ASP A O 1
ATOM 762 N N . SER A 1 96 ? -0.989 3.152 17.340 1.00 89.50 96 SER A N 1
ATOM 763 C CA . SER A 1 96 ? -1.262 1.758 17.720 1.00 89.50 96 SER A CA 1
ATOM 764 C C . SER A 1 96 ? -1.957 0.971 16.600 1.00 89.50 96 SER A C 1
ATOM 766 O O . SER A 1 96 ? -1.597 -0.166 16.304 1.00 89.50 96 SER A O 1
ATOM 768 N N . GLU A 1 97 ? -2.891 1.599 15.889 1.00 87.81 97 GLU A N 1
ATOM 769 C CA . GLU A 1 97 ? -3.576 1.025 14.731 1.00 87.81 97 GLU A CA 1
ATOM 770 C C . GLU A 1 97 ? -2.666 0.948 13.501 1.00 87.81 97 GLU A C 1
ATOM 772 O O . GLU A 1 97 ? -2.787 0.030 12.687 1.00 87.81 97 GLU A O 1
ATOM 777 N N . LYS A 1 98 ? -1.721 1.887 13.366 1.00 88.19 98 LYS A N 1
ATOM 778 C CA . LYS A 1 98 ? -0.713 1.901 12.295 1.00 88.19 98 LYS A CA 1
ATOM 779 C C . LYS A 1 98 ? 0.400 0.877 12.528 1.00 88.19 98 LYS A C 1
ATOM 781 O O . LYS A 1 98 ? 0.893 0.306 11.549 1.00 88.19 98 LYS A O 1
ATOM 786 N N . GLN A 1 99 ? 0.774 0.610 13.783 1.00 88.12 99 GLN A N 1
ATOM 787 C CA . GLN A 1 99 ? 1.835 -0.327 14.175 1.00 88.12 99 GLN A CA 1
ATOM 788 C C . GLN A 1 99 ? 1.758 -1.681 13.457 1.00 88.12 99 GLN A C 1
ATOM 790 O O . GLN A 1 99 ? 2.738 -2.037 12.799 1.00 88.12 99 GLN A O 1
ATOM 795 N N . PRO A 1 100 ? 0.631 -2.425 13.459 1.00 89.31 100 PRO A N 1
ATOM 796 C CA . PRO A 1 100 ? 0.578 -3.726 12.798 1.00 89.31 100 PRO A CA 1
ATOM 797 C C . PRO A 1 100 ? 0.880 -3.638 11.298 1.00 89.31 100 PRO A C 1
ATOM 799 O O . PRO A 1 100 ? 1.496 -4.550 10.748 1.00 89.31 100 PRO A O 1
ATOM 802 N N . TYR A 1 101 ? 0.509 -2.551 10.617 1.00 89.38 101 TYR A N 1
ATOM 803 C CA . TYR A 1 101 ? 0.838 -2.359 9.202 1.00 89.38 101 TYR A CA 1
ATOM 804 C C . TYR A 1 101 ? 2.309 -1.986 9.000 1.00 89.38 101 TYR A C 1
ATOM 806 O O . TYR A 1 101 ? 2.921 -2.443 8.034 1.00 89.38 101 TYR A O 1
ATOM 814 N N . ILE A 1 102 ? 2.886 -1.184 9.900 1.00 86.38 102 ILE A N 1
ATOM 815 C CA . ILE A 1 102 ? 4.310 -0.815 9.885 1.00 86.38 102 ILE A CA 1
ATOM 816 C C . ILE A 1 102 ? 5.175 -2.061 10.093 1.00 86.38 102 ILE A C 1
ATOM 818 O O . ILE A 1 102 ? 6.060 -2.333 9.280 1.00 86.38 102 ILE A O 1
ATOM 822 N N . THR A 1 103 ? 4.874 -2.875 11.107 1.00 87.94 103 THR A N 1
ATOM 823 C CA . THR A 1 103 ? 5.584 -4.133 11.370 1.00 87.94 103 THR A CA 1
ATOM 824 C C . THR A 1 103 ? 5.415 -5.123 10.219 1.00 87.94 103 THR A C 1
ATOM 826 O O . THR A 1 103 ? 6.394 -5.734 9.792 1.00 87.94 103 THR A O 1
ATOM 829 N N . LYS A 1 104 ? 4.200 -5.267 9.663 1.00 86.06 104 LYS A N 1
ATOM 830 C CA . LYS A 1 104 ? 3.963 -6.108 8.474 1.00 86.06 104 LYS A CA 1
ATOM 831 C C . LYS A 1 104 ? 4.809 -5.645 7.284 1.00 86.06 104 LYS A C 1
ATOM 833 O O . LYS A 1 104 ? 5.424 -6.479 6.626 1.00 86.06 104 LYS A O 1
ATOM 838 N N . ALA A 1 105 ? 4.884 -4.339 7.021 1.00 84.19 105 ALA A N 1
ATOM 839 C CA . ALA A 1 105 ? 5.699 -3.796 5.935 1.00 84.19 105 ALA A CA 1
ATOM 840 C C . ALA A 1 105 ? 7.198 -4.047 6.146 1.00 84.19 105 ALA A C 1
ATOM 842 O O . ALA A 1 105 ? 7.887 -4.408 5.193 1.00 84.19 105 ALA A O 1
ATOM 843 N N . ALA A 1 106 ? 7.691 -3.896 7.378 1.00 84.88 106 ALA A N 1
ATOM 844 C CA . ALA A 1 106 ? 9.082 -4.175 7.724 1.00 84.88 106 ALA A CA 1
ATOM 845 C C . ALA A 1 106 ? 9.431 -5.659 7.522 1.00 84.88 106 ALA A C 1
ATOM 847 O O . ALA A 1 106 ? 10.390 -5.967 6.819 1.00 84.88 106 ALA A O 1
ATOM 848 N N . LYS A 1 107 ? 8.596 -6.577 8.027 1.00 86.06 107 LYS A N 1
ATOM 849 C CA . LYS A 1 107 ? 8.785 -8.028 7.853 1.00 86.06 107 LYS A CA 1
ATOM 850 C C . LYS A 1 107 ? 8.755 -8.453 6.384 1.00 86.06 107 LYS A C 1
ATOM 852 O O . LYS A 1 107 ? 9.571 -9.260 5.952 1.00 86.06 107 LYS A O 1
ATOM 857 N N . LEU A 1 108 ? 7.837 -7.893 5.593 1.00 81.38 108 LEU A N 1
ATOM 858 C CA . LEU A 1 108 ? 7.784 -8.155 4.151 1.00 81.38 108 LEU A CA 1
ATOM 859 C C . LEU A 1 108 ? 9.026 -7.625 3.425 1.00 81.38 108 LEU A C 1
ATOM 861 O O . LEU A 1 108 ? 9.500 -8.273 2.493 1.00 81.38 108 LEU A O 1
ATOM 865 N N . LYS A 1 109 ? 9.560 -6.471 3.847 1.00 79.31 109 LYS A N 1
ATOM 866 C CA . LYS A 1 109 ? 10.807 -5.920 3.303 1.00 79.31 109 LYS A CA 1
ATOM 867 C C . LYS A 1 109 ? 11.986 -6.848 3.601 1.00 79.31 109 LYS A C 1
ATOM 869 O O . LYS A 1 109 ? 12.696 -7.206 2.671 1.00 79.31 109 LYS A O 1
ATOM 874 N N . GLU A 1 110 ? 12.130 -7.289 4.847 1.00 83.00 110 GLU A N 1
ATOM 875 C CA . GLU A 1 110 ? 13.204 -8.196 5.264 1.00 83.00 110 GLU A CA 1
ATOM 876 C C . GLU A 1 110 ? 13.145 -9.533 4.511 1.00 83.00 110 GLU A C 1
ATOM 878 O O . GLU A 1 110 ? 14.148 -9.982 3.954 1.00 83.00 110 GLU A O 1
ATOM 883 N N . LYS A 1 111 ? 11.950 -10.135 4.401 1.00 82.94 111 LYS A N 1
ATOM 884 C CA . LYS A 1 111 ? 11.749 -11.367 3.623 1.00 82.94 111 LYS A CA 1
ATOM 885 C C . LYS A 1 111 ? 12.161 -11.177 2.162 1.00 82.94 111 LYS A C 1
ATOM 887 O O . LYS A 1 111 ? 12.824 -12.042 1.601 1.00 82.94 111 LYS A O 1
ATOM 892 N N . TYR A 1 112 ? 11.790 -10.050 1.556 1.00 78.25 112 TYR A N 1
ATOM 893 C CA . TYR A 1 112 ? 12.165 -9.732 0.180 1.00 78.25 112 TYR A CA 1
ATOM 894 C C . TYR A 1 112 ? 13.678 -9.530 0.024 1.00 78.25 112 TYR A C 1
ATOM 896 O O . TYR A 1 112 ? 14.257 -10.021 -0.936 1.00 78.25 112 TYR A O 1
ATOM 904 N N . GLU A 1 113 ? 14.338 -8.844 0.959 1.00 77.69 113 GLU A N 1
ATOM 905 C CA . GLU A 1 113 ? 15.796 -8.662 0.936 1.00 77.69 113 GLU A CA 1
ATOM 906 C C . GLU A 1 113 ? 16.529 -10.007 1.037 1.00 77.69 113 GLU A C 1
ATOM 908 O O . GLU A 1 113 ? 17.479 -10.245 0.289 1.00 77.69 113 GLU A O 1
ATOM 913 N N . LYS A 1 114 ? 16.033 -10.921 1.879 1.00 83.62 114 LYS A N 1
ATOM 914 C CA . LYS A 1 114 ? 16.570 -12.281 2.008 1.00 83.62 114 LYS A CA 1
ATOM 915 C C . LYS A 1 114 ? 16.339 -13.129 0.753 1.00 83.62 114 LYS A C 1
ATOM 917 O O . LYS A 1 114 ? 17.269 -13.785 0.295 1.00 83.62 114 LYS A O 1
ATOM 922 N N . ASP A 1 115 ? 15.139 -13.085 0.175 1.00 74.88 115 ASP A N 1
ATOM 923 C CA . ASP A 1 115 ? 14.804 -13.806 -1.062 1.00 74.88 115 ASP A CA 1
ATOM 924 C C . ASP A 1 115 ? 15.617 -13.294 -2.261 1.00 74.88 115 ASP A C 1
ATOM 926 O O . ASP A 1 115 ? 16.149 -14.073 -3.045 1.00 74.88 115 ASP A O 1
ATOM 930 N N . VAL A 1 116 ? 15.819 -11.975 -2.357 1.00 74.88 116 VAL A N 1
ATOM 931 C CA . VAL A 1 116 ? 16.684 -11.374 -3.381 1.00 74.88 116 VAL A CA 1
ATOM 932 C C . VAL A 1 116 ? 18.140 -11.803 -3.207 1.00 74.88 116 VAL A C 1
ATOM 934 O O . VAL A 1 116 ? 18.810 -12.068 -4.207 1.00 74.88 116 VAL A O 1
ATOM 937 N N . ALA A 1 117 ? 18.644 -11.873 -1.972 1.00 78.12 117 ALA A N 1
ATOM 938 C CA . ALA A 1 117 ? 20.002 -12.335 -1.700 1.00 78.12 117 ALA A CA 1
ATOM 939 C C . ALA A 1 117 ? 20.185 -13.819 -2.069 1.00 78.12 117 ALA A C 1
ATOM 941 O O . ALA A 1 117 ? 21.157 -14.152 -2.745 1.00 78.12 117 ALA A O 1
ATOM 942 N N . ASP A 1 118 ? 19.227 -14.681 -1.705 1.00 78.44 118 ASP A N 1
ATOM 943 C CA . ASP A 1 118 ? 19.209 -16.109 -2.062 1.00 78.44 118 ASP A CA 1
ATOM 944 C C . ASP A 1 118 ? 19.076 -16.323 -3.581 1.00 78.44 118 ASP A C 1
ATOM 946 O O . ASP A 1 118 ? 19.775 -17.144 -4.173 1.00 78.44 118 ASP A O 1
ATOM 950 N N . TYR A 1 119 ? 18.253 -15.516 -4.256 1.00 72.31 119 TYR A N 1
ATOM 951 C CA . TYR A 1 119 ? 18.143 -15.533 -5.714 1.00 72.31 119 TYR A CA 1
ATOM 952 C C . TYR A 1 119 ? 19.445 -15.090 -6.398 1.00 72.31 119 TYR A C 1
ATOM 954 O O . TYR A 1 119 ? 19.842 -15.669 -7.410 1.00 72.31 119 TYR A O 1
ATOM 962 N N . LYS A 1 120 ? 20.131 -14.074 -5.853 1.00 73.38 120 LYS A N 1
ATOM 963 C CA . LYS A 1 120 ? 21.414 -13.582 -6.381 1.00 73.38 120 LYS A CA 1
ATOM 964 C C . LYS A 1 120 ? 22.541 -14.599 -6.178 1.00 73.38 120 LYS A C 1
ATOM 966 O O . LYS A 1 120 ? 23.400 -14.703 -7.048 1.00 73.38 120 LYS A O 1
ATOM 971 N N . SER A 1 121 ? 22.535 -15.349 -5.074 1.00 73.00 121 SER A N 1
ATOM 972 C CA . SER A 1 121 ? 23.552 -16.366 -4.783 1.00 73.00 121 SER A CA 1
ATOM 973 C C . SER A 1 121 ? 23.326 -17.686 -5.529 1.00 73.00 121 SER A C 1
ATOM 975 O O . SER A 1 121 ? 24.295 -18.349 -5.885 1.00 73.00 121 SER A O 1
ATOM 977 N N . LYS A 1 122 ? 22.072 -18.060 -5.828 1.00 67.00 122 LYS A N 1
ATOM 978 C CA . LYS A 1 122 ? 21.743 -19.344 -6.478 1.00 67.00 122 LYS A CA 1
ATOM 979 C C . LYS A 1 122 ? 21.991 -19.426 -7.983 1.00 67.00 122 LYS A C 1
ATOM 981 O O . LYS A 1 122 ? 21.825 -20.512 -8.531 1.00 67.00 122 LYS A O 1
ATOM 986 N N . GLY A 1 123 ? 22.386 -18.342 -8.654 1.00 55.06 123 GLY A N 1
ATOM 987 C CA . GLY A 1 123 ? 23.068 -18.378 -9.960 1.00 55.06 123 GLY A CA 1
ATOM 988 C C . GLY A 1 123 ? 22.481 -19.259 -11.082 1.00 55.06 123 GLY A C 1
ATOM 989 O O . GLY A 1 123 ? 23.218 -19.611 -11.996 1.00 55.06 123 GLY A O 1
ATOM 990 N N . LYS A 1 124 ? 21.196 -19.643 -11.057 1.00 45.97 124 LYS A N 1
ATOM 991 C CA . LYS A 1 124 ? 20.594 -20.542 -12.058 1.00 45.97 124 LYS A CA 1
ATOM 992 C C . LYS A 1 124 ? 19.287 -19.984 -12.610 1.00 45.97 124 LYS A C 1
ATOM 994 O O . LYS A 1 124 ? 18.265 -20.022 -11.928 1.00 45.97 124 LYS A O 1
ATOM 999 N N . PHE A 1 125 ? 19.332 -19.518 -13.862 1.00 39.47 125 PHE A N 1
ATOM 1000 C CA . PHE A 1 125 ? 18.448 -19.989 -14.939 1.00 39.47 125 PHE A CA 1
ATOM 1001 C C . PHE A 1 125 ? 18.890 -19.439 -16.310 1.00 39.47 125 PHE A C 1
ATOM 1003 O O . PHE A 1 125 ? 19.189 -18.254 -16.453 1.00 39.47 125 PHE A O 1
ATOM 1010 N N . ASP A 1 126 ? 18.891 -20.346 -17.283 1.00 37.44 126 ASP A N 1
ATOM 1011 C CA . ASP A 1 126 ? 19.218 -20.260 -18.704 1.00 37.44 126 ASP A CA 1
ATOM 1012 C C . ASP A 1 126 ? 18.875 -18.943 -19.426 1.00 37.44 126 ASP A C 1
ATOM 1014 O O . ASP A 1 126 ? 17.776 -18.383 -19.339 1.00 37.44 126 ASP A O 1
ATOM 1018 N N . GLY A 1 127 ? 19.851 -18.492 -20.219 1.00 37.56 127 GLY A N 1
ATOM 1019 C CA . GLY A 1 127 ? 19.970 -17.191 -20.885 1.00 37.56 127 GLY A CA 1
ATOM 1020 C C . GLY A 1 127 ? 18.923 -16.804 -21.939 1.00 37.56 127 GLY A C 1
ATOM 1021 O O . GLY A 1 127 ? 19.176 -15.881 -22.705 1.00 37.56 127 GLY A O 1
ATOM 1022 N N . ALA A 1 128 ? 17.741 -17.424 -21.991 1.00 41.50 128 ALA A N 1
ATOM 1023 C CA . ALA A 1 128 ? 16.722 -17.092 -22.997 1.00 41.50 128 ALA A CA 1
ATOM 1024 C C . ALA A 1 128 ? 15.630 -16.115 -22.511 1.00 41.50 128 ALA A C 1
ATOM 1026 O O . ALA A 1 128 ? 14.888 -15.554 -23.321 1.00 41.50 128 ALA A O 1
ATOM 1027 N N . LYS A 1 129 ? 15.487 -15.873 -21.197 1.00 41.31 129 LYS A N 1
ATOM 1028 C CA . LYS A 1 129 ? 14.495 -14.920 -20.650 1.00 41.31 129 LYS A CA 1
ATOM 1029 C C . LYS A 1 129 ? 15.080 -14.163 -19.461 1.00 41.31 129 LYS A C 1
ATOM 1031 O O . LYS A 1 129 ? 15.085 -14.655 -18.341 1.00 41.31 129 LYS A O 1
ATOM 1036 N N . GLY A 1 130 ? 15.546 -12.941 -19.724 1.00 37.41 130 GLY A N 1
ATOM 1037 C CA . GLY A 1 130 ? 16.306 -12.132 -18.771 1.00 37.41 130 GLY A CA 1
ATOM 1038 C C . GLY A 1 130 ? 15.677 -11.948 -17.371 1.00 37.41 130 GLY A C 1
ATOM 1039 O O . GLY A 1 130 ? 14.448 -11.980 -17.204 1.00 37.41 130 GLY A O 1
ATOM 1040 N N . PRO A 1 131 ? 16.524 -11.665 -16.363 1.00 42.66 131 PRO A N 1
ATOM 1041 C CA . PRO A 1 131 ? 16.231 -11.786 -14.926 1.00 42.66 131 PRO A CA 1
ATOM 1042 C C . PRO A 1 131 ? 15.048 -10.930 -14.444 1.00 42.66 131 PRO A C 1
ATOM 1044 O O . PRO A 1 131 ? 14.336 -11.294 -13.509 1.00 42.66 131 PRO A O 1
ATOM 1047 N N . ALA A 1 132 ? 14.765 -9.818 -15.123 1.00 41.56 132 ALA A N 1
ATOM 1048 C CA . ALA A 1 132 ? 13.689 -8.901 -14.757 1.00 41.56 132 ALA A CA 1
ATOM 1049 C C . ALA A 1 132 ? 12.271 -9.441 -15.036 1.00 41.56 132 ALA A C 1
ATOM 1051 O O . ALA A 1 132 ? 11.325 -9.034 -14.359 1.00 41.56 132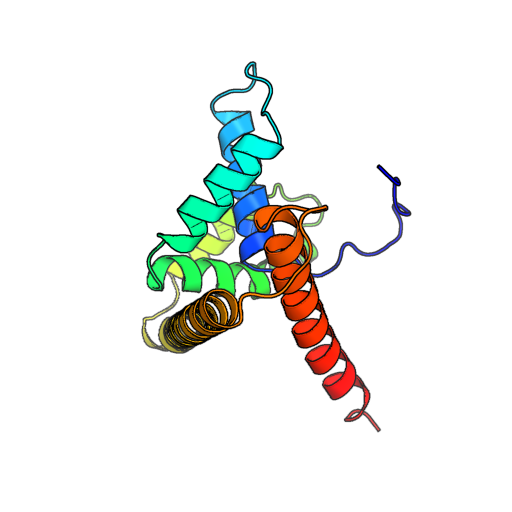 ALA A O 1
ATOM 1052 N N . LYS A 1 133 ? 12.090 -10.339 -16.021 1.00 38.78 133 LYS A N 1
ATOM 1053 C CA . LYS A 1 133 ? 10.761 -10.888 -16.362 1.00 38.78 133 LYS A CA 1
ATOM 1054 C C . LYS A 1 133 ? 10.375 -12.068 -15.468 1.00 38.78 133 LYS A C 1
ATOM 1056 O O . LYS A 1 133 ? 9.206 -12.180 -15.103 1.00 38.78 133 LYS A O 1
ATOM 1061 N N . VAL A 1 134 ? 11.343 -12.899 -15.076 1.00 39.62 134 VAL A N 1
ATOM 1062 C CA . VAL A 1 134 ? 11.130 -14.059 -14.191 1.00 39.62 134 VAL A CA 1
ATOM 1063 C C . VAL A 1 134 ? 10.928 -13.622 -12.739 1.00 39.62 134 VAL A C 1
ATOM 1065 O O . VAL A 1 134 ? 9.956 -14.054 -12.123 1.00 39.62 134 VAL A O 1
ATOM 1068 N N . ALA A 1 135 ? 11.730 -12.679 -12.227 1.00 44.28 135 ALA A N 1
ATOM 1069 C CA . ALA A 1 135 ? 11.539 -12.127 -10.880 1.00 44.28 135 ALA A CA 1
ATOM 1070 C C . ALA A 1 135 ? 10.188 -11.400 -10.739 1.00 44.28 135 ALA A C 1
ATOM 1072 O O . ALA A 1 135 ? 9.465 -11.592 -9.764 1.00 44.28 135 ALA A O 1
ATOM 1073 N N . ARG A 1 136 ? 9.769 -10.641 -11.766 1.00 42.91 136 ARG A N 1
ATOM 1074 C CA . ARG A 1 136 ? 8.426 -10.035 -11.808 1.00 42.91 136 ARG A CA 1
ATOM 1075 C C . ARG A 1 136 ? 7.301 -11.059 -11.842 1.00 42.91 136 ARG A C 1
ATOM 1077 O O . ARG A 1 136 ? 6.239 -10.759 -11.316 1.00 42.91 136 ARG A O 1
ATOM 1084 N N . LYS A 1 137 ? 7.495 -12.221 -12.471 1.00 35.84 137 LYS A N 1
ATOM 1085 C CA . LYS A 1 137 ? 6.480 -13.281 -12.525 1.00 35.84 137 LYS A CA 1
ATOM 1086 C C . LYS A 1 137 ? 6.414 -14.048 -11.202 1.00 35.84 137 LYS A C 1
ATOM 1088 O O . LYS A 1 137 ? 5.305 -14.262 -10.738 1.00 35.84 137 LYS A O 1
ATOM 1093 N N . LYS A 1 138 ? 7.552 -14.370 -10.569 1.00 37.44 138 LYS A N 1
ATOM 1094 C CA . LYS A 1 138 ? 7.602 -15.062 -9.267 1.00 37.44 138 LYS A CA 1
ATOM 1095 C C . LYS A 1 138 ? 7.061 -14.219 -8.114 1.00 37.44 138 LYS A C 1
ATOM 1097 O O . LYS A 1 138 ? 6.208 -14.709 -7.396 1.00 37.44 138 LYS A O 1
ATOM 1102 N N . VAL A 1 139 ? 7.424 -12.938 -8.008 1.00 46.56 139 VAL A N 1
ATOM 1103 C CA . VAL A 1 139 ? 6.890 -12.059 -6.946 1.00 46.56 139 VAL A CA 1
ATOM 1104 C C . VAL A 1 139 ? 5.377 -11.830 -7.108 1.00 46.56 139 VAL A C 1
ATOM 1106 O O . VAL A 1 139 ? 4.649 -11.719 -6.121 1.00 46.56 139 VAL A O 1
ATOM 1109 N N . LEU A 1 140 ? 4.869 -11.802 -8.350 1.00 40.03 140 LEU A N 1
ATOM 1110 C CA . LEU A 1 140 ? 3.425 -11.761 -8.613 1.00 40.03 140 LEU A CA 1
ATOM 1111 C C . LEU A 1 140 ? 2.734 -13.101 -8.304 1.00 40.03 140 LEU A C 1
ATOM 1113 O O . LEU A 1 140 ? 1.597 -13.075 -7.846 1.00 40.03 140 LEU A O 1
ATOM 1117 N N . ASP A 1 141 ? 3.394 -14.234 -8.574 1.00 29.84 141 ASP A N 1
ATOM 1118 C CA . ASP A 1 141 ? 2.882 -15.598 -8.355 1.00 29.84 141 ASP A CA 1
ATOM 1119 C C . ASP A 1 141 ? 2.877 -15.980 -6.869 1.00 29.84 141 ASP A C 1
ATOM 1121 O O . ASP A 1 141 ? 1.894 -16.526 -6.383 1.00 29.84 141 ASP A O 1
ATOM 1125 N N . GLU A 1 142 ? 3.904 -15.601 -6.106 1.00 32.59 142 GLU A N 1
ATOM 1126 C CA . GLU A 1 142 ? 3.964 -15.785 -4.650 1.00 32.59 142 GLU A CA 1
ATOM 1127 C C . GLU A 1 142 ? 2.984 -14.869 -3.921 1.00 32.59 142 GLU A C 1
ATOM 1129 O O . GLU A 1 142 ? 2.288 -15.316 -3.011 1.00 32.59 142 GLU A O 1
ATOM 1134 N N . SER A 1 143 ? 2.823 -13.621 -4.382 1.00 36.88 143 SER A N 1
ATOM 1135 C CA . SER A 1 143 ? 1.736 -12.755 -3.911 1.00 36.88 143 SER A CA 1
ATOM 1136 C C . SER A 1 143 ? 0.350 -13.329 -4.243 1.00 36.88 143 SER A C 1
ATOM 1138 O O . SER A 1 143 ? -0.612 -12.976 -3.558 1.00 36.88 143 SER A O 1
ATOM 1140 N N . TYR A 1 144 ? 0.227 -14.181 -5.269 1.00 31.56 144 TYR A N 1
ATOM 1141 C CA . TYR A 1 144 ? -1.011 -14.882 -5.622 1.00 31.56 144 TYR A CA 1
ATOM 1142 C C . TYR A 1 144 ? -1.212 -16.133 -4.752 1.00 31.56 144 TYR A C 1
ATOM 1144 O O . TYR A 1 144 ? -2.286 -16.291 -4.174 1.00 31.56 144 TYR A O 1
ATOM 1152 N N . LYS A 1 145 ? -0.178 -16.965 -4.557 1.00 31.56 145 LYS A N 1
ATOM 1153 C CA . LYS A 1 145 ? -0.226 -18.172 -3.709 1.00 31.56 145 LYS A CA 1
ATOM 1154 C C . LYS A 1 145 ? -0.474 -17.869 -2.232 1.00 31.56 145 LYS A C 1
ATOM 1156 O O . LYS A 1 145 ? -1.264 -18.569 -1.604 1.00 31.56 145 LYS A O 1
ATOM 1161 N N . GLU A 1 146 ? 0.122 -16.810 -1.682 1.00 31.05 146 GLU A N 1
ATOM 1162 C CA . GLU A 1 146 ? -0.139 -16.363 -0.301 1.00 31.05 146 GLU A CA 1
ATOM 1163 C C . GLU A 1 146 ? -1.608 -15.912 -0.138 1.00 31.05 146 GLU A C 1
ATOM 1165 O O . GLU A 1 146 ? -2.270 -16.216 0.858 1.00 31.05 146 GLU A O 1
ATOM 1170 N N . SER A 1 147 ? -2.169 -15.262 -1.169 1.00 31.20 147 SER A N 1
ATOM 1171 C CA . SER A 1 147 ? -3.576 -14.841 -1.186 1.00 31.20 147 SER A CA 1
ATOM 1172 C C . SER A 1 147 ? -4.564 -16.003 -1.374 1.00 31.20 147 SER A C 1
ATOM 1174 O O . SER A 1 147 ? -5.667 -15.960 -0.828 1.00 31.20 147 SER A O 1
ATOM 1176 N N . GLU A 1 148 ? -4.166 -17.067 -2.079 1.00 29.27 148 GLU A N 1
ATOM 1177 C CA . GLU A 1 148 ? -4.987 -18.263 -2.299 1.00 29.27 148 GLU A CA 1
ATOM 1178 C C . GLU A 1 148 ? -4.952 -19.218 -1.092 1.00 29.27 148 GLU A C 1
ATOM 1180 O O . GLU A 1 148 ? -5.984 -19.771 -0.716 1.00 29.27 148 GLU A O 1
ATOM 1185 N N . SER A 1 149 ? -3.806 -19.332 -0.411 1.00 28.12 149 SER A N 1
ATOM 1186 C CA . SER A 1 149 ? -3.656 -20.089 0.842 1.00 28.12 149 SER A CA 1
ATOM 1187 C C . SER A 1 149 ? -4.510 -19.496 1.970 1.00 28.12 149 SER A C 1
ATOM 1189 O O . SER A 1 149 ? -5.252 -20.214 2.644 1.00 28.12 149 SER A O 1
ATOM 1191 N N . SER A 1 150 ? -4.526 -18.164 2.110 1.00 33.03 150 SER A N 1
ATOM 1192 C CA . SER A 1 150 ? -5.388 -17.482 3.088 1.00 33.03 150 SER A CA 1
ATOM 1193 C C . SER A 1 150 ? -6.885 -17.549 2.721 1.00 33.03 150 SER A C 1
ATOM 1195 O O . SER A 1 150 ? -7.746 -17.566 3.602 1.00 33.03 150 SER A O 1
ATOM 1197 N N . ALA A 1 151 ? -7.217 -17.658 1.426 1.00 37.22 151 ALA A N 1
ATOM 1198 C CA . ALA A 1 151 ? -8.591 -17.848 0.952 1.00 37.22 151 ALA A CA 1
ATOM 1199 C C . ALA A 1 151 ? -9.098 -19.298 1.098 1.00 37.22 151 ALA A C 1
ATOM 1201 O O . ALA A 1 151 ? -10.273 -19.491 1.411 1.00 37.22 151 ALA A O 1
ATOM 1202 N N . LYS A 1 152 ? -8.237 -20.315 0.933 1.00 32.91 152 LYS A N 1
ATOM 1203 C CA . LYS A 1 152 ? -8.579 -21.729 1.184 1.00 32.91 152 LYS A CA 1
ATOM 1204 C C . LYS A 1 152 ? -8.721 -22.028 2.675 1.00 32.91 152 LYS A C 1
ATOM 1206 O O . LYS A 1 152 ? -9.676 -22.695 3.059 1.00 32.91 152 LYS A O 1
ATOM 1211 N N . LYS A 1 153 ? -7.868 -21.455 3.533 1.00 34.44 153 LYS A N 1
ATOM 1212 C CA . LYS A 1 153 ? -7.941 -21.674 4.990 1.00 34.44 153 LYS A CA 1
ATOM 1213 C C . LYS A 1 153 ? -9.212 -21.097 5.631 1.00 34.44 153 LYS A C 1
ATOM 1215 O O . LYS A 1 153 ? -9.692 -21.653 6.605 1.00 34.44 153 LYS A O 1
ATOM 1220 N N . LYS A 1 154 ? -9.813 -20.050 5.042 1.00 37.91 154 LYS A N 1
ATOM 1221 C CA . LYS A 1 154 ? -11.129 -19.514 5.455 1.00 37.91 154 LYS A CA 1
ATOM 1222 C C . LYS A 1 154 ? -12.342 -20.260 4.885 1.00 37.91 154 LYS A C 1
ATOM 1224 O O . LYS A 1 154 ? -13.453 -19.994 5.329 1.00 37.91 154 LYS A O 1
ATOM 1229 N N . ARG A 1 155 ? -12.161 -21.149 3.900 1.00 31.86 155 ARG A N 1
ATOM 1230 C CA . ARG A 1 155 ? -13.238 -22.015 3.381 1.00 31.86 155 ARG A CA 1
ATOM 1231 C C . ARG A 1 155 ? -13.338 -23.352 4.117 1.00 31.86 155 ARG A C 1
ATOM 1233 O O . ARG A 1 155 ? -14.411 -23.924 4.104 1.00 31.86 155 ARG A O 1
ATOM 1240 N N . VAL A 1 156 ? -12.260 -23.814 4.754 1.00 39.19 156 VAL A N 1
ATOM 1241 C CA . VAL A 1 156 ? -12.213 -25.112 5.459 1.00 39.19 156 VAL A CA 1
ATOM 1242 C C . VAL A 1 156 ? -12.654 -25.016 6.928 1.00 39.19 156 VAL A C 1
ATOM 1244 O O . VAL A 1 156 ? -13.025 -26.017 7.512 1.00 39.19 156 VAL A O 1
ATOM 1247 N N . THR A 1 157 ? -12.681 -23.826 7.538 1.00 32.31 157 THR A N 1
ATOM 1248 C CA . THR A 1 157 ? -13.142 -23.643 8.935 1.00 32.31 157 THR A CA 1
ATOM 1249 C C . THR A 1 157 ? -14.591 -23.157 9.037 1.00 32.31 157 THR A C 1
ATOM 1251 O O . THR A 1 157 ? -14.959 -22.509 10.015 1.00 32.31 157 THR A O 1
ATOM 1254 N N . LYS A 1 158 ? -15.390 -23.378 7.990 1.00 37.25 158 LYS A N 1
ATOM 1255 C CA . LYS A 1 158 ? -16.846 -23.229 8.027 1.00 37.25 158 LYS A CA 1
ATOM 1256 C C . LYS A 1 158 ? -17.468 -24.558 7.598 1.00 37.25 158 LYS A C 1
ATOM 1258 O O . LYS A 1 158 ? -18.067 -24.636 6.532 1.00 37.25 158 LYS A O 1
ATOM 1263 N N . GLU A 1 159 ? -17.255 -25.564 8.430 1.00 32.91 159 GLU A N 1
ATOM 1264 C CA . GLU A 1 159 ? -18.173 -26.678 8.677 1.00 32.91 159 GLU A CA 1
ATOM 1265 C C . GLU A 1 159 ? -18.334 -26.792 10.192 1.00 32.91 159 GLU A C 1
ATOM 1267 O O . GLU A 1 159 ? -17.328 -26.530 10.898 1.00 32.91 159 GLU A O 1
#

Organism: Macaca mulatta (NCBI:txid9544)

Foldseek 3Di:
DDPPDPPDPDDQAALLSLQLVVLVVVCCVVCVPDDDDPVVSVVVSVVCVLPDDLLVSLLSRQLSVCVVVVCVVPVPDDSVVSSVVSVVVVVPDDPVRSVVSSVVSVVVSVVVVVVVVVVVVVPDDDDPDDPVVVVVVVVVVVVVVVVVVVVVVVVVPPD

Sequence (159 aa):
MAKGDPKKPKGKMSAYAFFVQTCREEHKKKNPEVSVNFAEFSKKCSERWKTMPGKEKSKFLFCSEFRPKIKSTNPGISIGDVAKKLGEMWNNLNDSEKQPYITKAAKLKEKYEKDVADYKSKGKFDGAKGPAKVARKKVLDESYKESESSAKKKRVTKE

InterPro domains:
  IPR009071 High mobility group box domain [PF00505] (60-120)
  IPR009071 High mobility group box domain [PS50118] (9-56)
  IPR009071 High mobility group box domain [PS50118] (52-120)
  IPR009071 High mobility group box domain [SM00398] (8-55)
  IPR009071 High mobility group box domain [SM00398] (57-121)
  IPR017967 HMG box A DNA-binding domain, conserved site [PS00353] (41-52)
  IPR036910 High mobility group box domain superfamily [G3DSA:1.10.30.10] (1-60)
  IPR036910 High mobility group box domain superfamily [G3DSA:1.10.30.10] (61-128)
  IPR036910 High mobility group box domain superfamily [SSF47095] (2-60)
  IPR036910 High mobility group box domain superfamily [SSF47095] (60-123)
  IPR050342 High Mobility Group Box (HMGB) [PTHR48112] (60-153)

Secondary structure (DSSP, 8-state):
-----TTSPPPPPPHHHHHHHHHHHHHHHH-SSS---HHHHHHHHHHHHHHS-HHHHHHHHHHHHHHHHHHHHSTT--HHHHHHHHHHHHHHS-HHHHHHHHHHHHHHHHHHHHHHHHHHHS----TTS-HHHHHHHHHHHHHHHHHHHHHHHHHHS--

pLDDT: mean 70.46, std 20.65, range [28.12, 91.69]

Radius of gyration: 17.65 Å; chains: 1; bounding box: 43×42×42 Å